Protein AF-A0A920KAG8-F1 (afdb_monomer_lite)

Radius of gyration: 18.99 Å; chains: 1; bounding box: 46×19×56 Å

Structure (mmCIF, N/CA/C/O backbone):
data_AF-A0A920KAG8-F1
#
_entry.id   AF-A0A920KAG8-F1
#
loop_
_atom_site.group_PDB
_atom_site.id
_atom_site.type_symbol
_atom_site.label_atom_id
_atom_site.label_alt_id
_atom_site.label_comp_id
_atom_site.label_asym_id
_atom_site.label_entity_id
_atom_site.label_seq_id
_atom_site.pdbx_PDB_ins_code
_atom_site.Cartn_x
_atom_site.Cartn_y
_atom_site.Cartn_z
_atom_site.occupancy
_atom_site.B_iso_or_equiv
_atom_site.auth_seq_id
_atom_site.auth_comp_id
_atom_site.auth_asym_id
_atom_site.auth_atom_id
_atom_site.pdbx_PDB_model_num
ATOM 1 N N . MET A 1 1 ? 18.581 -7.384 -24.915 1.00 61.34 1 MET A N 1
ATOM 2 C CA . MET A 1 1 ? 17.840 -6.726 -23.814 1.00 61.34 1 MET A CA 1
ATOM 3 C C . MET A 1 1 ? 18.598 -5.455 -23.443 1.00 61.34 1 MET A C 1
ATOM 5 O O . MET A 1 1 ? 19.797 -5.554 -23.204 1.00 61.34 1 MET A O 1
ATOM 9 N N . LYS A 1 2 ? 17.975 -4.271 -23.503 1.00 81.69 2 LYS A N 1
ATOM 10 C CA . LYS A 1 2 ? 18.665 -3.003 -23.202 1.00 81.69 2 LYS A CA 1
ATOM 11 C C . LYS A 1 2 ? 18.801 -2.869 -21.682 1.00 81.69 2 LYS A C 1
ATOM 13 O O . LYS A 1 2 ? 17.807 -3.013 -20.978 1.00 81.69 2 LYS A O 1
ATOM 18 N N . LYS A 1 3 ? 20.020 -2.659 -21.181 1.00 89.19 3 LYS A N 1
ATOM 19 C CA . LYS A 1 3 ? 20.253 -2.379 -19.757 1.00 89.19 3 LYS A CA 1
ATOM 20 C C . LYS A 1 3 ? 19.905 -0.920 -19.461 1.00 89.19 3 LYS A C 1
ATOM 22 O O . LYS A 1 3 ? 20.129 -0.065 -20.316 1.00 89.19 3 LYS A O 1
ATOM 27 N N . LEU A 1 4 ? 19.380 -0.668 -18.265 1.00 91.69 4 LEU A N 1
ATOM 28 C CA . LEU A 1 4 ? 19.182 0.687 -17.759 1.00 91.69 4 LEU A CA 1
ATOM 29 C C . LEU A 1 4 ? 20.537 1.348 -17.497 1.00 91.69 4 LEU A C 1
ATOM 31 O O . LEU A 1 4 ? 21.493 0.696 -17.066 1.00 91.69 4 LEU A O 1
ATOM 35 N N . SER A 1 5 ? 20.598 2.646 -17.755 1.00 96.38 5 SER A N 1
ATOM 36 C CA . SER A 1 5 ? 21.680 3.519 -17.322 1.00 96.38 5 SER A CA 1
ATOM 37 C C . SER A 1 5 ? 21.669 3.692 -15.801 1.00 96.38 5 SER A C 1
ATOM 39 O O . SER A 1 5 ? 20.667 3.448 -15.125 1.00 96.38 5 SER A O 1
ATOM 41 N N . LEU A 1 6 ? 22.793 4.153 -15.250 1.00 96.31 6 LEU A N 1
ATOM 42 C CA . LEU A 1 6 ? 22.884 4.480 -13.826 1.00 96.31 6 LEU A CA 1
ATOM 43 C C . LEU A 1 6 ? 21.898 5.581 -13.421 1.00 96.31 6 LEU A C 1
ATOM 45 O O . LEU A 1 6 ? 21.314 5.494 -12.346 1.00 96.31 6 LEU A O 1
ATOM 49 N N . GLN A 1 7 ? 21.681 6.575 -14.288 1.00 96.62 7 GLN A N 1
ATOM 50 C CA . GLN A 1 7 ? 20.732 7.652 -14.017 1.00 96.62 7 GLN A CA 1
ATOM 51 C C . GLN A 1 7 ? 19.302 7.115 -13.905 1.00 96.62 7 GLN A C 1
ATOM 53 O O . GLN A 1 7 ? 18.655 7.352 -12.894 1.00 96.62 7 GLN A O 1
ATOM 58 N N . GLU A 1 8 ? 18.851 6.302 -14.866 1.00 94.50 8 GLU A N 1
ATOM 59 C CA . GLU A 1 8 ? 17.510 5.696 -14.831 1.00 94.50 8 GLU A CA 1
ATOM 60 C C . GLU A 1 8 ? 17.295 4.850 -13.565 1.00 94.50 8 GLU A C 1
ATOM 62 O O . GLU A 1 8 ? 16.219 4.868 -12.969 1.00 94.50 8 GLU A O 1
ATOM 67 N N . ILE A 1 9 ? 18.326 4.127 -13.115 1.00 94.31 9 ILE A N 1
ATOM 68 C CA . ILE A 1 9 ? 18.267 3.365 -11.860 1.00 94.31 9 ILE A CA 1
ATOM 69 C C . ILE A 1 9 ? 18.130 4.302 -10.654 1.00 94.31 9 ILE A C 1
ATOM 71 O O . ILE A 1 9 ? 17.347 4.018 -9.745 1.00 94.31 9 ILE A O 1
ATOM 75 N N . ASN A 1 10 ? 18.893 5.394 -10.622 1.00 96.75 10 ASN A N 1
ATOM 76 C CA . ASN A 1 10 ? 18.843 6.361 -9.529 1.00 96.75 10 ASN A CA 1
ATOM 77 C C . ASN A 1 10 ? 17.486 7.071 -9.470 1.00 96.75 10 ASN A C 1
ATOM 79 O O . ASN A 1 10 ? 16.922 7.191 -8.384 1.00 96.75 10 ASN A O 1
ATOM 83 N N . ASP A 1 11 ? 16.924 7.446 -10.617 1.00 95.06 11 ASP A N 1
ATOM 84 C CA . ASP A 1 11 ? 15.612 8.092 -10.705 1.00 95.06 11 ASP A CA 1
ATOM 85 C C . ASP A 1 11 ? 14.496 7.169 -10.196 1.00 95.06 11 ASP A C 1
ATOM 87 O O . ASP A 1 11 ? 13.634 7.591 -9.423 1.00 95.06 11 ASP A O 1
ATOM 91 N N . ILE A 1 12 ? 14.547 5.878 -10.555 1.00 93.88 12 ILE A N 1
ATOM 92 C CA . ILE A 1 12 ? 13.612 4.865 -10.043 1.00 93.88 12 ILE A CA 1
ATOM 93 C C . ILE A 1 12 ? 13.708 4.758 -8.518 1.00 93.88 12 ILE A C 1
ATOM 95 O O . ILE A 1 12 ? 12.682 4.752 -7.836 1.00 93.88 12 ILE A O 1
ATOM 99 N N . LYS A 1 13 ? 14.926 4.673 -7.968 1.00 94.75 13 LYS A N 1
ATOM 100 C CA . LYS A 1 13 ? 15.136 4.575 -6.515 1.00 94.75 13 LYS A CA 1
ATOM 101 C C . LYS A 1 13 ? 14.612 5.809 -5.793 1.00 94.75 13 LYS A C 1
ATOM 103 O O . LYS A 1 13 ? 13.889 5.667 -4.810 1.00 94.75 13 LYS A O 1
ATOM 108 N N . PHE A 1 14 ? 14.924 6.992 -6.315 1.00 96.12 14 PHE A N 1
ATOM 109 C CA . PHE A 1 14 ? 14.449 8.257 -5.774 1.00 96.12 14 PHE A CA 1
ATOM 110 C C . PHE A 1 14 ? 12.916 8.310 -5.752 1.00 96.12 14 PHE A C 1
ATOM 112 O O . PHE A 1 14 ? 12.318 8.562 -4.707 1.00 96.12 14 PHE A O 1
ATOM 119 N N . ALA A 1 15 ? 12.255 7.984 -6.867 1.00 95.25 15 ALA A N 1
ATOM 120 C CA . ALA A 1 15 ? 10.795 7.966 -6.932 1.00 95.25 15 ALA A CA 1
ATOM 121 C C . ALA A 1 15 ? 10.180 6.975 -5.926 1.00 95.25 15 ALA A C 1
ATOM 123 O O . ALA A 1 15 ? 9.234 7.316 -5.213 1.00 95.25 15 ALA A O 1
ATOM 124 N N . GLN A 1 16 ? 10.731 5.761 -5.824 1.00 94.62 16 GLN A N 1
ATOM 125 C CA . GLN A 1 16 ? 10.269 4.759 -4.860 1.00 94.62 16 GLN A CA 1
ATOM 1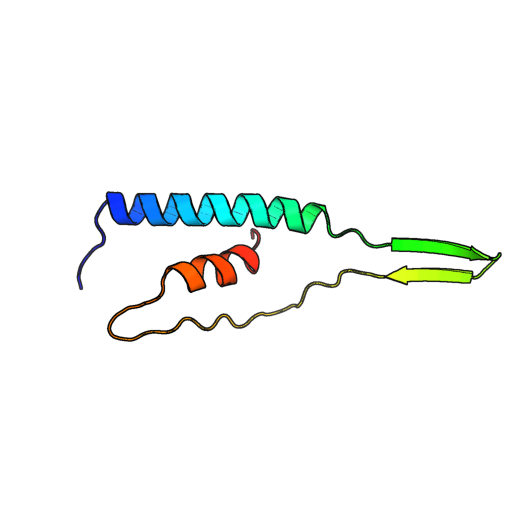26 C C . GLN A 1 16 ? 10.446 5.218 -3.409 1.00 94.62 16 GLN A C 1
ATOM 128 O O . GLN A 1 16 ? 9.572 4.956 -2.581 1.00 94.62 16 GLN A O 1
ATOM 133 N N . GLU A 1 17 ? 11.552 5.889 -3.089 1.00 95.81 17 GLU A N 1
ATOM 134 C CA . GLU A 1 17 ? 11.810 6.423 -1.753 1.00 95.81 17 GLU A CA 1
ATOM 135 C C . GLU A 1 17 ? 10.782 7.490 -1.371 1.00 95.81 17 GLU A C 1
ATOM 137 O O . GLU A 1 17 ? 10.154 7.383 -0.316 1.00 95.81 17 GLU A O 1
ATOM 142 N N . GLN A 1 18 ? 10.520 8.448 -2.262 1.00 96.56 18 GLN A N 1
ATOM 143 C CA . GLN A 1 18 ? 9.531 9.500 -2.023 1.00 96.56 18 GLN A CA 1
ATOM 144 C C . GLN A 1 18 ? 8.125 8.924 -1.786 1.00 96.56 18 GLN A C 1
ATOM 146 O O . GLN A 1 18 ? 7.463 9.285 -0.809 1.00 96.56 18 GLN A O 1
ATOM 151 N N . VAL A 1 19 ? 7.689 7.972 -2.623 1.00 95.19 19 VAL A N 1
ATOM 152 C CA . VAL A 1 19 ? 6.387 7.296 -2.468 1.00 95.19 19 VAL A CA 1
ATOM 153 C C . VAL A 1 19 ? 6.316 6.537 -1.150 1.00 95.19 19 VAL A C 1
ATOM 155 O O . VAL A 1 19 ? 5.355 6.685 -0.397 1.00 95.19 19 VAL A O 1
ATOM 158 N N . ARG A 1 20 ? 7.347 5.747 -0.833 1.00 94.75 20 ARG A N 1
ATOM 159 C CA . ARG A 1 20 ? 7.396 4.952 0.398 1.00 94.75 20 ARG A CA 1
ATOM 160 C C . ARG A 1 20 ? 7.348 5.837 1.637 1.00 94.75 20 ARG A C 1
ATOM 162 O O . ARG A 1 20 ? 6.671 5.492 2.606 1.00 94.75 20 ARG A O 1
ATOM 169 N N . ASN A 1 21 ? 8.066 6.954 1.620 1.00 95.56 21 ASN A N 1
ATOM 170 C CA . ASN A 1 21 ? 8.107 7.888 2.736 1.00 95.56 21 ASN A CA 1
ATOM 171 C C . ASN A 1 21 ? 6.720 8.476 3.003 1.00 95.56 21 ASN A C 1
ATOM 173 O O . ASN A 1 21 ? 6.252 8.437 4.142 1.00 95.56 21 ASN A O 1
ATOM 177 N N . PHE A 1 22 ? 6.019 8.923 1.961 1.00 95.75 22 PHE A N 1
ATOM 178 C CA . PHE A 1 22 ? 4.678 9.472 2.130 1.00 95.75 22 PHE A CA 1
ATOM 179 C C . PHE A 1 22 ? 3.637 8.404 2.501 1.00 95.75 22 PHE A C 1
ATOM 181 O O . PHE A 1 22 ? 2.851 8.616 3.423 1.00 95.75 22 PHE A O 1
ATOM 188 N N . ALA A 1 23 ? 3.695 7.215 1.893 1.00 94.44 23 ALA A N 1
ATOM 189 C CA . ALA A 1 23 ? 2.820 6.095 2.244 1.00 94.44 23 ALA A CA 1
ATOM 190 C C . ALA A 1 23 ? 2.967 5.681 3.722 1.00 94.44 23 ALA A C 1
ATOM 192 O O . ALA A 1 23 ? 1.977 5.392 4.393 1.00 94.44 23 ALA A O 1
ATOM 193 N N . LYS A 1 24 ? 4.190 5.709 4.275 1.00 94.12 24 LYS A N 1
ATOM 194 C CA . LYS A 1 24 ? 4.427 5.480 5.712 1.00 94.12 24 LYS A CA 1
ATOM 195 C C . LYS A 1 24 ? 3.767 6.550 6.582 1.00 94.12 24 LYS A C 1
ATOM 197 O O . LYS A 1 24 ? 3.229 6.208 7.631 1.00 94.12 24 LYS A O 1
ATOM 202 N N . ILE A 1 25 ? 3.812 7.821 6.177 1.00 95.94 25 ILE A N 1
ATOM 203 C CA . ILE A 1 25 ? 3.148 8.919 6.899 1.00 95.94 25 ILE A CA 1
ATOM 204 C C . ILE A 1 25 ? 1.631 8.711 6.886 1.00 95.94 25 ILE A C 1
ATOM 206 O O . ILE A 1 25 ? 1.010 8.747 7.944 1.00 95.94 25 ILE A O 1
ATOM 210 N N . GLN A 1 26 ? 1.048 8.411 5.723 1.00 95.56 26 GLN A N 1
ATOM 211 C CA . GLN A 1 26 ? -0.384 8.127 5.604 1.00 95.56 26 GLN A CA 1
ATOM 212 C C . GLN A 1 26 ? -0.795 6.921 6.450 1.00 95.56 26 GLN A C 1
ATOM 214 O O . GLN A 1 26 ? -1.761 7.002 7.199 1.00 95.56 26 GLN A O 1
ATOM 219 N N . ARG A 1 27 ? -0.022 5.828 6.411 1.00 93.12 27 ARG A N 1
ATOM 220 C CA . ARG A 1 27 ? -0.278 4.645 7.242 1.00 93.12 27 ARG A CA 1
ATOM 221 C C . ARG A 1 27 ? -0.252 4.970 8.734 1.00 93.12 27 ARG A C 1
ATOM 223 O O . ARG A 1 27 ? -1.078 4.445 9.464 1.00 93.12 27 ARG A O 1
ATOM 230 N N . LYS A 1 28 ? 0.667 5.828 9.189 1.00 94.38 28 LYS A N 1
ATOM 231 C CA . LYS A 1 28 ? 0.717 6.272 10.594 1.00 94.38 28 LYS A CA 1
ATOM 232 C C . LYS A 1 28 ? -0.511 7.086 11.007 1.00 94.38 28 LYS A C 1
ATOM 234 O O . LYS A 1 28 ? -0.821 7.115 12.190 1.00 94.38 28 LYS A O 1
ATOM 239 N N . ALA A 1 29 ? -1.181 7.741 10.061 1.00 95.75 29 ALA A N 1
ATOM 240 C CA . ALA A 1 29 ? -2.412 8.482 10.315 1.00 95.75 29 ALA A CA 1
ATOM 241 C C . ALA A 1 29 ? -3.664 7.583 10.354 1.00 95.75 29 ALA A C 1
ATOM 243 O O . ALA A 1 29 ? -4.712 8.034 10.804 1.00 95.75 29 ALA A O 1
ATOM 244 N N . LEU A 1 30 ? -3.573 6.328 9.896 1.00 94.88 30 LEU A N 1
ATOM 245 C CA . LEU A 1 30 ? -4.661 5.355 9.998 1.00 94.88 30 LEU A CA 1
ATOM 246 C C . LEU A 1 30 ? -4.674 4.758 11.407 1.00 94.88 30 LEU A C 1
ATOM 248 O O . LEU A 1 30 ? -3.945 3.809 11.699 1.00 94.88 30 LEU A O 1
ATOM 252 N N . THR A 1 31 ? -5.495 5.331 12.279 1.00 95.62 31 THR A N 1
ATOM 253 C CA . THR A 1 31 ? -5.706 4.847 13.644 1.00 95.62 31 THR A CA 1
ATOM 254 C C . THR A 1 31 ? -7.119 4.323 13.796 1.00 95.62 31 THR A C 1
ATOM 256 O O . THR A 1 31 ? -8.068 4.951 13.327 1.00 95.62 31 THR A O 1
ATOM 259 N N . ASP A 1 32 ? -7.261 3.192 14.473 1.00 97.56 32 ASP A N 1
ATOM 260 C CA . ASP A 1 32 ? -8.570 2.706 14.891 1.00 97.56 32 ASP A CA 1
ATOM 261 C C . ASP A 1 32 ? -9.197 3.692 15.880 1.00 97.56 32 ASP A C 1
ATOM 263 O O . ASP A 1 32 ? -8.498 4.388 16.621 1.00 97.56 32 ASP A O 1
ATOM 267 N N . VAL A 1 33 ? -10.523 3.749 15.882 1.00 97.50 33 VAL A N 1
ATOM 268 C CA . VAL A 1 33 ? -11.293 4.594 16.793 1.00 97.50 33 VAL A CA 1
ATOM 269 C C . VAL A 1 33 ? -12.219 3.706 17.592 1.00 97.50 33 VAL A C 1
ATOM 271 O O . VAL A 1 33 ? -12.915 2.871 17.020 1.00 97.50 33 VAL A O 1
ATOM 274 N N . GLU A 1 34 ? -12.251 3.924 18.899 1.00 97.56 34 GLU A N 1
ATOM 275 C CA . GLU A 1 34 ? -13.194 3.309 19.820 1.00 97.56 34 GLU A CA 1
ATOM 276 C C . GLU A 1 34 ? -13.550 4.339 20.893 1.00 97.56 34 GLU A C 1
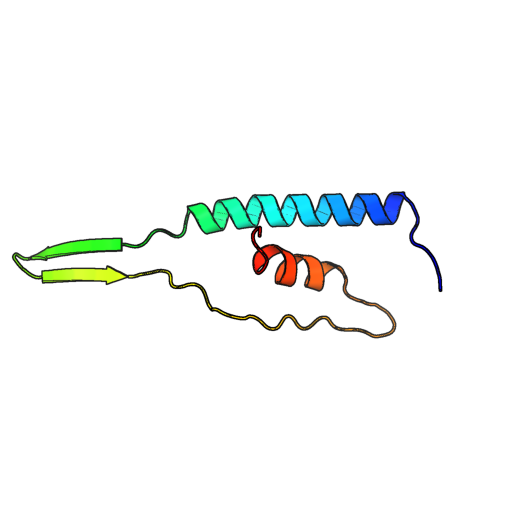ATOM 278 O O . GLU A 1 34 ? -12.670 4.993 21.455 1.00 97.56 34 GLU A O 1
ATOM 283 N N . VAL A 1 35 ? -14.843 4.535 21.132 1.00 98.00 35 VAL A N 1
ATOM 284 C CA . VAL A 1 35 ? -15.346 5.485 22.122 1.00 98.00 35 VAL A CA 1
ATOM 285 C C . VAL A 1 35 ? -16.639 4.965 22.735 1.00 98.00 35 VAL A C 1
ATOM 287 O O . VAL A 1 35 ? -17.508 4.438 22.041 1.00 98.00 35 VAL A O 1
ATOM 290 N N . GLU A 1 36 ? -16.780 5.141 24.043 1.00 98.00 36 GLU A N 1
ATOM 291 C CA . GLU A 1 36 ? -18.036 4.917 24.747 1.00 98.00 36 GLU A CA 1
ATOM 292 C C . GLU A 1 36 ? -18.886 6.193 24.674 1.00 98.00 36 GLU A C 1
ATOM 294 O O . GLU A 1 36 ? -18.575 7.201 25.305 1.00 98.00 36 GLU A O 1
ATOM 299 N N . THR A 1 37 ? -19.940 6.190 23.855 1.00 97.31 37 THR A N 1
ATOM 300 C CA . THR A 1 37 ? -20.770 7.392 23.636 1.00 97.31 37 THR A CA 1
ATOM 301 C C . THR A 1 37 ? -21.878 7.563 24.674 1.00 97.31 37 THR A C 1
ATOM 303 O O . THR A 1 37 ? -22.366 8.670 24.884 1.00 97.31 37 THR A O 1
ATOM 306 N N . LEU A 1 38 ? -22.286 6.460 25.303 1.00 96.94 38 LEU A N 1
ATOM 307 C CA . LEU A 1 38 ? -23.242 6.366 26.409 1.00 96.94 38 LEU A CA 1
ATOM 308 C C . LEU A 1 38 ? -22.805 5.194 27.301 1.00 96.94 38 LEU A C 1
ATOM 310 O O . LEU A 1 38 ? -22.147 4.297 26.776 1.00 96.94 38 LEU A O 1
ATOM 314 N N . PRO A 1 39 ? -23.200 5.138 28.587 1.00 98.00 39 PRO A N 1
ATOM 315 C CA . PRO A 1 39 ? -22.848 4.019 29.461 1.00 98.00 39 PRO A CA 1
ATOM 316 C C . PRO A 1 39 ? -23.191 2.658 28.832 1.00 98.00 39 PRO A C 1
ATOM 318 O O . PRO A 1 39 ? -24.356 2.365 28.562 1.00 98.00 39 PRO A O 1
ATOM 321 N N . GLY A 1 40 ? -22.170 1.842 28.579 1.00 97.75 40 GLY A N 1
ATOM 322 C CA . GLY A 1 40 ? -22.263 0.523 27.953 1.00 97.75 40 GLY A CA 1
ATOM 323 C C . GLY A 1 40 ? -22.356 0.507 26.420 1.00 97.75 40 GLY A C 1
ATOM 324 O O . GLY A 1 40 ? -22.469 -0.576 25.847 1.00 97.75 40 GLY A O 1
ATOM 325 N N . VAL A 1 41 ? -22.310 1.656 25.733 1.00 97.94 41 VAL A N 1
ATOM 326 C CA . VAL A 1 41 ? -22.424 1.755 24.264 1.00 97.94 41 VAL A CA 1
ATOM 327 C C . VAL A 1 41 ? -21.096 2.178 23.646 1.00 97.94 41 VAL A C 1
ATOM 329 O O . VAL A 1 41 ? -20.734 3.355 23.678 1.00 97.94 41 VAL A O 1
ATOM 332 N N . ILE A 1 42 ? -20.406 1.219 23.026 1.00 98.00 42 ILE A N 1
ATOM 333 C CA . ILE A 1 42 ? -19.103 1.411 22.381 1.00 98.00 42 ILE A CA 1
ATOM 334 C C . ILE A 1 42 ? -19.282 1.499 20.862 1.00 98.00 42 ILE A C 1
ATOM 336 O O . ILE A 1 42 ? -19.816 0.580 20.240 1.00 98.00 42 ILE A O 1
ATOM 340 N N . LEU A 1 43 ? -18.813 2.595 20.265 1.00 98.12 43 LEU A N 1
ATOM 341 C CA . LEU A 1 43 ? -18.810 2.830 18.821 1.00 98.12 43 LEU A CA 1
ATOM 342 C C . LEU A 1 43 ? -17.382 3.040 18.320 1.00 98.12 43 LEU A C 1
ATOM 344 O O . LEU A 1 43 ? -16.523 3.541 19.043 1.00 98.12 43 LEU A O 1
ATOM 348 N N . GLY A 1 44 ? -17.124 2.686 17.063 1.00 97.12 44 GLY A N 1
ATOM 349 C CA . GLY A 1 44 ? -15.777 2.764 16.522 1.00 97.12 44 GLY A CA 1
ATOM 350 C C . GLY A 1 44 ? -15.636 2.281 15.087 1.00 97.12 44 GLY A C 1
ATOM 351 O O . GLY A 1 44 ? -16.600 1.841 14.461 1.00 97.12 44 GLY A O 1
ATOM 352 N N . HIS A 1 45 ? -14.411 2.346 14.576 1.00 97.69 45 HIS A N 1
ATOM 353 C CA . HIS A 1 45 ? -14.013 1.714 13.322 1.00 97.69 45 HIS A CA 1
ATOM 354 C C . HIS A 1 45 ? -12.595 1.151 13.433 1.00 97.69 45 HIS A C 1
ATOM 356 O O . HIS A 1 45 ? -11.760 1.679 14.166 1.00 97.69 45 HIS A O 1
ATOM 362 N N . LYS A 1 46 ? -12.326 0.088 12.669 1.00 96.75 46 LYS A N 1
ATOM 363 C CA . LYS A 1 46 ? -11.004 -0.535 12.562 1.00 96.75 46 LYS A CA 1
ATOM 364 C C . LYS A 1 46 ? -10.495 -0.488 11.130 1.00 96.75 46 LYS A C 1
ATOM 366 O O . LYS A 1 46 ? -11.251 -0.732 10.190 1.00 96.75 46 LYS A O 1
ATOM 371 N N . ASN A 1 47 ? -9.206 -0.229 10.971 1.00 96.00 47 ASN A N 1
ATOM 372 C CA . ASN A 1 47 ? -8.508 -0.228 9.696 1.00 96.00 47 ASN A CA 1
ATOM 373 C C . ASN A 1 47 ? -7.896 -1.612 9.460 1.00 96.00 47 ASN A C 1
ATOM 375 O O . ASN A 1 47 ? -6.804 -1.920 9.938 1.00 96.00 47 ASN A O 1
ATOM 379 N N . ILE A 1 48 ? -8.598 -2.467 8.716 1.00 93.75 48 ILE A N 1
ATOM 380 C CA . ILE A 1 48 ? -8.153 -3.840 8.451 1.00 93.75 48 ILE A CA 1
ATOM 381 C C . ILE A 1 48 ? -7.406 -3.882 7.108 1.00 93.75 48 ILE A C 1
ATOM 383 O O . ILE A 1 48 ? -8.006 -3.572 6.075 1.00 93.75 48 ILE A O 1
ATOM 387 N N . PRO A 1 49 ? -6.111 -4.254 7.074 1.00 90.88 49 PRO A N 1
ATOM 388 C CA . PRO A 1 49 ? -5.391 -4.404 5.817 1.00 90.88 49 PRO A CA 1
ATOM 389 C C . PRO A 1 49 ? -5.915 -5.610 5.032 1.00 90.88 49 PRO A C 1
ATOM 391 O O . PRO A 1 49 ? -6.245 -6.650 5.600 1.00 90.88 49 PRO A O 1
ATOM 394 N N . VAL A 1 50 ? -5.945 -5.492 3.706 1.00 90.94 50 VAL A N 1
ATOM 395 C CA . VAL A 1 50 ? -6.242 -6.629 2.828 1.00 90.94 50 VAL A CA 1
ATOM 396 C C . VAL A 1 50 ? -5.040 -7.576 2.758 1.00 90.94 50 VAL A C 1
ATOM 398 O O . VAL A 1 50 ? -3.898 -7.134 2.647 1.00 90.94 50 VAL A O 1
ATOM 401 N N . ASN A 1 51 ? -5.295 -8.886 2.785 1.00 90.06 51 ASN A N 1
ATOM 402 C CA . ASN A 1 51 ? -4.237 -9.909 2.782 1.00 90.06 51 ASN A CA 1
ATOM 403 C C . ASN A 1 51 ? -3.492 -10.017 1.445 1.00 90.06 51 ASN A C 1
ATOM 405 O O . ASN A 1 51 ? -2.405 -10.586 1.375 1.00 90.06 51 ASN A O 1
ATOM 409 N N . SER A 1 52 ? -4.093 -9.550 0.352 1.00 89.56 52 SER A N 1
ATOM 410 C CA . SER A 1 52 ? -3.512 -9.632 -0.986 1.00 89.56 52 SER A CA 1
ATOM 411 C C . SER A 1 52 ? -4.028 -8.498 -1.857 1.00 89.56 52 SER A C 1
ATOM 413 O O . SER A 1 52 ? -5.184 -8.093 -1.743 1.00 89.56 52 SER A O 1
ATOM 415 N N . VAL A 1 53 ? -3.166 -8.004 -2.745 1.00 90.50 53 VAL A N 1
ATOM 416 C CA . VAL A 1 53 ? -3.488 -6.954 -3.715 1.00 90.50 53 VAL A CA 1
ATOM 417 C C . VAL A 1 53 ? -3.030 -7.352 -5.116 1.00 90.50 53 VAL A C 1
ATOM 419 O O . VAL A 1 53 ? -1.972 -7.954 -5.290 1.00 90.50 53 VAL A O 1
ATOM 422 N N . GLY A 1 54 ? -3.813 -6.982 -6.127 1.00 92.00 54 GLY A N 1
ATOM 423 C CA . GLY A 1 54 ? -3.404 -7.035 -7.529 1.00 92.00 54 GLY A CA 1
ATOM 424 C C . GLY A 1 54 ? -3.071 -5.632 -8.027 1.00 92.00 54 GLY A C 1
ATOM 425 O O . GLY A 1 54 ? -3.895 -4.730 -7.901 1.00 92.00 54 GLY A O 1
ATOM 426 N N . CYS A 1 55 ? -1.881 -5.441 -8.599 1.00 90.88 55 CYS A N 1
ATOM 427 C CA . CYS A 1 55 ? -1.481 -4.172 -9.213 1.00 90.88 55 CYS A CA 1
ATOM 428 C C . CYS A 1 55 ? -1.399 -4.340 -10.734 1.00 90.88 55 CYS A C 1
ATOM 430 O O . CYS A 1 55 ? -0.532 -5.057 -11.232 1.00 90.88 55 CYS A O 1
ATOM 432 N N . TYR A 1 56 ? -2.289 -3.678 -11.474 1.00 89.50 56 TYR A N 1
ATOM 433 C CA . TYR A 1 56 ? -2.238 -3.641 -12.936 1.00 89.50 56 TYR A CA 1
ATOM 434 C C . TYR A 1 56 ? -1.374 -2.470 -13.415 1.00 89.50 56 TYR A C 1
ATOM 436 O O . TYR A 1 56 ? -1.552 -1.332 -12.977 1.00 89.50 56 TYR A O 1
ATOM 444 N N . VAL A 1 57 ? -0.457 -2.741 -14.344 1.00 89.12 57 VAL A N 1
ATOM 445 C CA . VAL A 1 57 ? 0.415 -1.733 -14.957 1.00 89.12 57 VAL A CA 1
ATOM 446 C C . VAL A 1 57 ? 0.238 -1.810 -16.473 1.00 89.12 57 VAL A C 1
ATOM 448 O O . VAL A 1 57 ? 0.485 -2.873 -17.048 1.00 89.12 57 VAL A O 1
ATOM 451 N N . PRO A 1 58 ? -0.185 -0.722 -17.145 1.00 88.12 58 PRO A N 1
ATOM 452 C CA . PRO A 1 58 ? -0.363 -0.738 -18.587 1.00 88.12 58 PRO A CA 1
ATOM 453 C C . PRO A 1 58 ? 0.992 -0.883 -19.292 1.00 88.12 58 PRO A 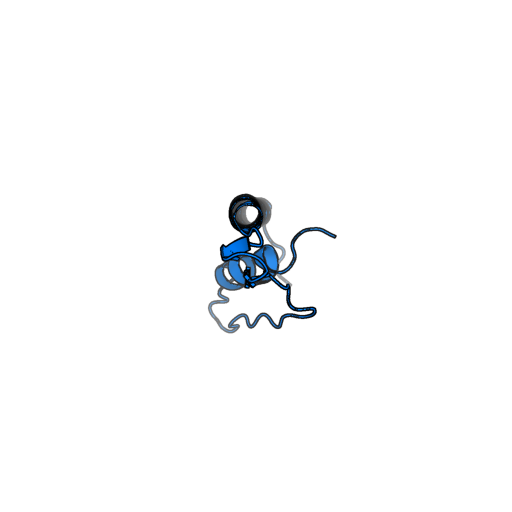C 1
ATOM 455 O O . PRO A 1 58 ? 1.938 -0.129 -19.040 1.00 88.12 58 PRO A O 1
ATOM 458 N N . GLY A 1 59 ? 1.069 -1.874 -20.179 1.00 87.19 59 GLY A N 1
ATOM 459 C CA . GLY A 1 59 ? 2.214 -2.107 -21.059 1.00 87.19 59 GLY A CA 1
ATOM 460 C C . GLY A 1 59 ? 2.104 -1.366 -22.398 1.00 87.19 59 GLY A C 1
ATOM 461 O O . GLY A 1 59 ? 1.347 -0.410 -22.547 1.00 87.19 59 GLY A O 1
ATOM 462 N N . GLY A 1 60 ? 2.849 -1.840 -23.400 1.00 86.44 60 GLY A N 1
ATOM 463 C CA . GLY A 1 60 ? 2.823 -1.311 -24.769 1.00 86.44 60 GLY A CA 1
ATOM 464 C C . GLY A 1 60 ? 3.999 -0.388 -25.097 1.00 86.44 60 GLY A C 1
ATOM 465 O O . GLY A 1 60 ? 5.048 -0.444 -24.460 1.00 86.44 60 GLY A O 1
ATOM 466 N N . LYS A 1 61 ? 3.836 0.450 -26.129 1.00 83.00 61 LYS A N 1
ATOM 467 C CA . LYS A 1 61 ? 4.909 1.305 -26.680 1.00 83.00 61 LYS A CA 1
ATOM 468 C C . LYS A 1 61 ? 5.413 2.370 -25.692 1.00 83.00 61 LYS A C 1
ATOM 470 O O . LYS A 1 61 ? 6.553 2.807 -25.811 1.00 83.00 61 LYS A O 1
ATOM 475 N N . TYR A 1 62 ? 4.579 2.750 -24.723 1.00 81.31 62 TYR A N 1
ATOM 476 C CA . TYR A 1 62 ? 4.875 3.751 -23.697 1.00 81.31 62 TYR A CA 1
ATOM 477 C C . TYR A 1 62 ? 4.514 3.190 -22.312 1.00 81.31 62 TYR A C 1
ATOM 479 O O . TYR A 1 62 ? 3.432 3.477 -21.800 1.00 81.31 62 TYR A O 1
ATOM 487 N N . PRO A 1 63 ? 5.369 2.334 -21.724 1.00 78.50 63 PRO A N 1
ATOM 488 C CA . PRO A 1 63 ? 5.085 1.727 -20.428 1.00 78.50 63 PRO A CA 1
ATOM 489 C C . PRO A 1 63 ? 5.009 2.797 -19.331 1.00 78.50 63 PRO A C 1
ATOM 491 O O . PRO A 1 63 ? 5.916 3.617 -19.178 1.00 78.50 63 PRO A O 1
ATOM 494 N N . MET A 1 64 ? 3.935 2.777 -18.539 1.00 84.69 64 MET A N 1
ATOM 495 C CA . MET A 1 64 ? 3.711 3.759 -17.474 1.00 84.69 64 MET A CA 1
ATOM 496 C C . MET A 1 64 ? 4.370 3.310 -16.165 1.00 84.69 64 MET A C 1
ATOM 498 O O . MET A 1 64 ? 3.711 2.867 -15.231 1.00 84.69 64 MET A O 1
ATOM 502 N N . VAL A 1 65 ? 5.695 3.437 -16.076 1.00 83.25 65 VAL A N 1
ATOM 503 C CA . VAL A 1 65 ? 6.471 3.007 -14.891 1.00 83.25 65 VAL A CA 1
ATOM 504 C C . VAL A 1 65 ? 6.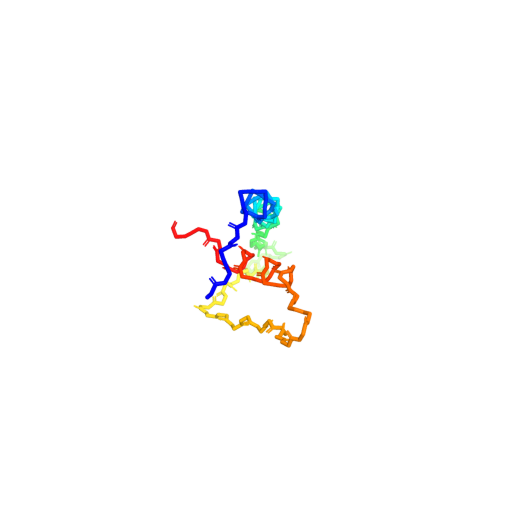016 3.723 -13.605 1.00 83.25 65 VAL A C 1
ATOM 506 O O . VAL A 1 65 ? 6.007 3.130 -12.526 1.00 83.25 65 VAL A O 1
ATOM 509 N N . ALA A 1 66 ? 5.534 4.964 -13.723 1.00 84.62 66 ALA A N 1
ATOM 510 C CA . ALA A 1 66 ? 4.991 5.728 -12.602 1.00 84.62 66 ALA A CA 1
ATOM 511 C C . ALA A 1 66 ? 3.810 5.027 -11.903 1.00 84.62 66 ALA A C 1
ATOM 513 O O . ALA A 1 66 ? 3.733 5.047 -10.674 1.00 84.62 66 ALA A O 1
ATOM 514 N N . SER A 1 67 ? 2.915 4.360 -12.644 1.00 85.50 67 SER A N 1
ATOM 515 C CA . SER A 1 67 ? 1.762 3.683 -12.033 1.00 85.50 67 SER A CA 1
ATOM 516 C C . SER A 1 67 ? 2.186 2.472 -11.198 1.00 85.50 67 SER A C 1
ATOM 518 O O . SER A 1 67 ? 1.579 2.190 -10.162 1.00 85.50 67 SER A O 1
ATOM 520 N N . ALA A 1 68 ? 3.269 1.794 -11.597 1.00 88.62 68 ALA A N 1
ATOM 521 C CA . ALA A 1 68 ? 3.864 0.704 -10.831 1.00 88.62 68 ALA A CA 1
ATOM 522 C C . ALA A 1 68 ? 4.429 1.209 -9.497 1.00 88.62 68 ALA A C 1
ATOM 524 O O . ALA A 1 68 ? 4.209 0.583 -8.463 1.00 88.62 68 ALA A O 1
ATOM 525 N N . HIS A 1 69 ? 5.104 2.365 -9.495 1.00 90.69 69 HIS A N 1
ATOM 526 C CA . HIS A 1 69 ? 5.595 2.977 -8.259 1.00 90.69 69 HIS A CA 1
ATOM 527 C C . HIS A 1 69 ? 4.452 3.279 -7.287 1.00 90.69 69 HIS A C 1
ATOM 529 O O . HIS A 1 69 ? 4.523 2.876 -6.132 1.00 90.69 69 HIS A O 1
ATOM 535 N N . MET A 1 70 ? 3.379 3.921 -7.752 1.00 90.00 70 MET A N 1
ATOM 536 C CA . MET A 1 70 ? 2.286 4.356 -6.871 1.00 90.00 70 MET A CA 1
ATOM 537 C C . MET A 1 70 ? 1.470 3.201 -6.285 1.00 90.00 70 MET A C 1
ATOM 539 O O . MET A 1 70 ? 1.008 3.297 -5.151 1.00 90.00 70 MET A O 1
ATOM 543 N N . SER A 1 71 ? 1.287 2.114 -7.036 1.00 90.56 71 SER A N 1
ATOM 544 C CA . SER A 1 71 ? 0.476 0.970 -6.602 1.00 90.56 71 SER A CA 1
ATOM 545 C C . SER A 1 71 ? 1.285 -0.033 -5.776 1.00 90.56 71 SER A C 1
ATOM 547 O O . SER A 1 71 ? 0.936 -0.328 -4.633 1.00 90.56 71 SER A O 1
ATOM 549 N N . ILE A 1 72 ? 2.412 -0.509 -6.313 1.00 90.56 72 ILE A N 1
ATOM 550 C CA . ILE A 1 72 ? 3.186 -1.602 -5.712 1.00 90.56 72 ILE A CA 1
ATOM 551 C C . ILE A 1 72 ? 3.923 -1.130 -4.459 1.00 90.56 72 ILE A C 1
ATOM 553 O O . ILE A 1 72 ? 3.919 -1.829 -3.451 1.00 90.56 72 ILE A O 1
ATOM 557 N N . VAL A 1 73 ? 4.550 0.052 -4.489 1.00 90.69 73 VAL A N 1
ATOM 558 C CA . VAL A 1 73 ? 5.346 0.539 -3.344 1.00 90.69 73 VAL A CA 1
ATOM 559 C C . VAL A 1 73 ? 4.451 0.867 -2.151 1.00 90.69 73 VAL A C 1
ATOM 561 O O . VAL A 1 73 ? 4.842 0.622 -1.012 1.00 90.69 73 VAL A O 1
ATOM 564 N N . THR A 1 74 ? 3.252 1.389 -2.413 1.00 90.38 74 THR A N 1
ATOM 565 C CA . THR A 1 74 ? 2.261 1.706 -1.379 1.00 90.38 74 THR A CA 1
ATOM 566 C C . THR A 1 74 ? 1.693 0.438 -0.750 1.00 90.38 74 THR A C 1
ATOM 568 O O . THR A 1 74 ? 1.591 0.357 0.473 1.00 90.38 74 THR A O 1
ATOM 571 N N . ALA A 1 75 ? 1.361 -0.572 -1.562 1.00 86.56 75 ALA A N 1
ATOM 572 C CA . ALA A 1 75 ? 0.819 -1.827 -1.054 1.00 86.56 75 ALA A CA 1
ATOM 573 C C . ALA A 1 75 ? 1.878 -2.708 -0.366 1.00 86.56 75 ALA A C 1
ATOM 575 O O . ALA A 1 75 ? 1.596 -3.337 0.649 1.00 86.56 75 ALA A O 1
ATOM 576 N N . GLY A 1 76 ? 3.106 -2.728 -0.890 1.00 73.56 76 GLY A N 1
ATOM 577 C CA . GLY A 1 76 ? 4.236 -3.514 -0.390 1.00 73.56 76 GLY A CA 1
ATOM 578 C C . GLY A 1 76 ? 5.045 -2.831 0.718 1.00 73.56 76 GLY A C 1
ATOM 579 O O . GLY A 1 76 ? 6.279 -2.861 0.679 1.00 73.56 76 GLY A O 1
ATOM 580 N N . GLY A 1 77 ? 4.388 -2.171 1.683 1.00 58.88 77 GLY A N 1
ATOM 581 C CA . GLY A 1 77 ? 5.048 -1.709 2.917 1.00 58.88 77 GLY A CA 1
ATOM 582 C C . GLY A 1 77 ? 5.872 -2.843 3.560 1.00 58.88 77 GLY A C 1
ATOM 583 O O . GLY A 1 77 ? 5.496 -3.998 3.400 1.00 58.88 77 GLY A O 1
ATOM 584 N N . PRO A 1 78 ? 7.020 -2.529 4.195 1.00 45.69 78 PRO A N 1
ATOM 585 C CA . PRO A 1 78 ? 8.193 -3.406 4.256 1.00 45.69 78 PRO A CA 1
ATOM 586 C C . PRO A 1 78 ? 7.872 -4.803 4.801 1.00 45.69 78 PRO A C 1
ATOM 588 O O . PRO A 1 78 ? 7.162 -4.923 5.798 1.00 45.69 78 PRO A O 1
ATOM 591 N N . VAL A 1 79 ? 8.442 -5.819 4.149 1.00 40.59 79 VAL A N 1
ATOM 592 C CA . VAL A 1 79 ? 8.822 -7.078 4.812 1.00 40.59 79 VAL A CA 1
ATOM 593 C C . VAL A 1 79 ? 9.805 -6.784 5.938 1.00 40.59 79 VAL A C 1
ATOM 595 O O . VAL A 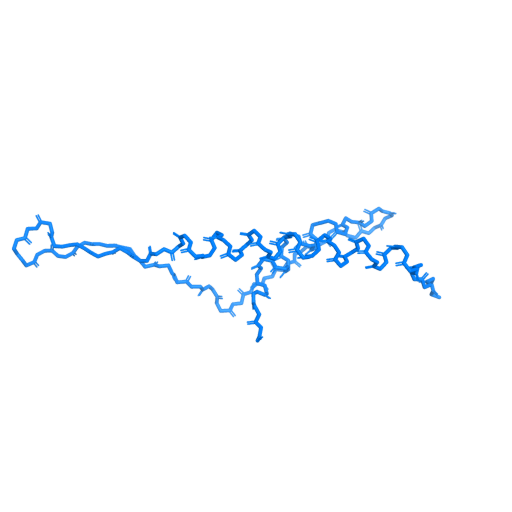1 79 ? 10.650 -5.877 5.740 1.00 40.59 79 VAL A O 1
#

Secondary structure (DSSP, 8-state):
-PPPPHHHHHHHHHHHHHHHHHHHHHHHH---EEEEEETTEEEEE--PPPS--------SSS--HHHHHHHHHHHT---

Sequence (79 aa):
MKKLSLQEINDIKFAQEQVRNFAKIQRKALTDVEVETLPGVILGHKNIPVNSVGCYVPGGKYPMVASAHMSIVTAGGPV

pLDDT: mean 90.41, std 10.46, range [40.59, 98.12]

Foldseek 3Di:
DDDDDPVVVVVLVVLLVVLLVVLVVVVVVQDWDWD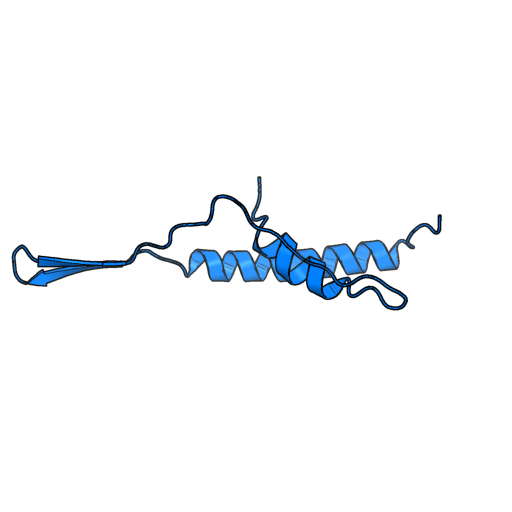DPDVPDIDIDHDDQDPDDDQDWDDDPDTPVNSCSNPVSSNCRDD